Protein AF-A0A8S3JYX9-F1 (afdb_monomer)

Mean predicted aligned error: 6.33 Å

Solvent-accessible surface area (backbone atoms only — not comparable to full-atom values): 6919 Å² total; per-residue (Å²): 135,94,76,88,72,87,79,92,75,60,72,64,57,54,54,56,46,51,51,55,49,45,74,71,59,70,79,77,77,90,70,98,62,87,57,55,66,61,50,39,51,52,48,53,51,50,47,52,51,36,43,75,69,64,74,42,53,73,66,55,42,63,61,29,55,64,55,84,93,63,50,41,64,64,44,78,49,69,46,83,36,89,93,42,86,87,72,35,59,45,82,42,77,43,53,67,46,21,50,58,42,41,46,52,60,53,51,67,75,77,111

Secondary structure (DSSP, 8-state):
--S-------HHHHHHHHHHHHHHH------SS--HHHHHHHHHHHHHHHHHTTSS-HHHHHHH---TTT----EEEEEE-TTSSS--EEEEEE-TT-TTHHHHHHHTTT-

Organism: NCBI:txid392030

Radius of gyration: 18.81 Å; Cα contacts (8 Å, |Δi|>4): 92; chains: 1; bounding box: 42×26×47 Å

Foldseek 3Di:
DPPPDDDDDDVVLVVVVVVVVCVVPVPDDDDPDDCQVVQLVVLLVVLVVCVVVVVDDPVLSVQLRADPVQADAWDWDWDADPPDPDRRTDIDTDCPRHSRPSVVVVVVVVD

Structure (mmCIF, N/CA/C/O backbone):
data_AF-A0A8S3JYX9-F1
#
_entry.id   AF-A0A8S3JYX9-F1
#
loop_
_atom_site.group_PDB
_atom_site.id
_atom_site.type_symbol
_atom_site.label_atom_id
_atom_site.label_alt_id
_atom_site.label_comp_id
_atom_site.label_asym_id
_atom_site.label_entity_id
_atom_site.label_seq_id
_atom_site.pdbx_PDB_ins_code
_atom_site.Cartn_x
_atom_site.Cartn_y
_atom_site.Cartn_z
_atom_site.occupancy
_atom_site.B_iso_or_equiv
_atom_site.auth_seq_id
_atom_site.auth_comp_id
_atom_site.auth_asym_id
_atom_site.auth_atom_id
_atom_site.pdbx_PDB_model_num
ATOM 1 N N . ASP A 1 1 ? 20.901 8.581 -2.894 1.00 44.28 1 ASP A N 1
ATOM 2 C CA . ASP A 1 1 ? 21.792 7.866 -3.824 1.00 44.28 1 ASP A CA 1
ATOM 3 C C . ASP A 1 1 ? 23.202 7.926 -3.244 1.00 44.28 1 ASP A C 1
ATOM 5 O O . ASP A 1 1 ? 23.555 8.962 -2.703 1.00 44.28 1 ASP A O 1
ATOM 9 N N . LYS A 1 2 ? 23.939 6.809 -3.226 1.00 49.66 2 LYS A N 1
ATOM 10 C CA . LYS A 1 2 ? 25.289 6.711 -2.634 1.00 49.66 2 LYS A CA 1
ATOM 11 C C . LYS A 1 2 ? 26.398 6.634 -3.694 1.00 49.66 2 LYS A C 1
ATOM 13 O O . LYS A 1 2 ? 27.556 6.504 -3.325 1.00 49.66 2 LYS A O 1
ATOM 18 N N . SER A 1 3 ? 26.051 6.664 -4.983 1.00 57.84 3 SER A N 1
ATOM 19 C CA . SER A 1 3 ? 27.011 6.441 -6.073 1.00 57.84 3 SER A CA 1
ATOM 20 C C . SER A 1 3 ? 27.426 7.708 -6.822 1.00 57.84 3 SER A C 1
ATOM 22 O O . SER A 1 3 ? 28.462 7.689 -7.473 1.00 57.84 3 SER A O 1
ATOM 24 N N . GLY A 1 4 ? 26.664 8.805 -6.724 1.00 57.28 4 GLY A N 1
ATOM 25 C CA . GLY A 1 4 ? 26.976 10.046 -7.447 1.00 57.28 4 GLY A CA 1
ATOM 26 C C . GLY A 1 4 ? 26.923 9.899 -8.974 1.00 57.28 4 GLY A C 1
ATOM 27 O O . GLY A 1 4 ? 27.457 10.742 -9.686 1.00 57.28 4 GLY A O 1
ATOM 28 N N . ILE A 1 5 ? 26.306 8.827 -9.482 1.00 65.31 5 ILE A N 1
ATOM 29 C CA . ILE A 1 5 ? 26.231 8.522 -10.911 1.00 65.31 5 ILE A CA 1
ATOM 30 C C . ILE A 1 5 ? 24.931 9.103 -11.459 1.00 65.31 5 ILE A C 1
ATOM 32 O O . ILE A 1 5 ? 23.840 8.659 -11.103 1.00 65.31 5 ILE A O 1
ATOM 36 N N . PHE A 1 6 ? 25.050 10.064 -12.369 1.00 65.56 6 PHE A N 1
ATOM 37 C CA . PHE A 1 6 ? 23.926 10.540 -13.164 1.00 65.56 6 PHE A CA 1
ATOM 38 C C . PHE A 1 6 ? 23.661 9.551 -14.305 1.00 65.56 6 PHE A C 1
ATOM 40 O O . PHE A 1 6 ? 24.550 9.258 -15.103 1.00 65.56 6 PHE A O 1
ATOM 47 N N . HIS A 1 7 ? 22.449 8.999 -14.360 1.00 68.25 7 HIS A N 1
ATOM 48 C CA . HIS A 1 7 ? 22.029 8.095 -15.427 1.00 68.25 7 HIS A CA 1
ATOM 49 C C . HIS A 1 7 ? 21.063 8.822 -16.360 1.00 68.25 7 HIS A C 1
ATOM 51 O O . HIS A 1 7 ? 19.987 9.236 -15.934 1.00 68.25 7 HIS A O 1
ATOM 57 N N . ILE A 1 8 ? 21.445 8.934 -17.631 1.00 68.69 8 ILE A N 1
ATOM 58 C CA . ILE A 1 8 ? 20.555 9.340 -18.719 1.00 68.69 8 ILE A CA 1
ATOM 59 C C . ILE A 1 8 ? 20.053 8.046 -19.358 1.00 68.69 8 ILE A C 1
ATOM 61 O O . ILE A 1 8 ? 20.839 7.315 -19.959 1.00 68.69 8 ILE A O 1
ATOM 65 N N . GLY A 1 9 ? 18.773 7.737 -19.163 1.00 70.12 9 GLY A N 1
ATOM 66 C CA . GLY A 1 9 ? 18.108 6.571 -19.746 1.00 70.12 9 GLY A CA 1
ATOM 67 C C . GLY A 1 9 ? 17.011 6.999 -20.714 1.00 70.12 9 GLY A C 1
ATOM 68 O O . GLY A 1 9 ? 16.447 8.085 -20.565 1.00 70.12 9 GLY A O 1
ATOM 69 N N . SER A 1 10 ? 16.707 6.153 -21.698 1.00 78.00 10 SER A N 1
ATOM 70 C CA . SER A 1 10 ? 15.554 6.354 -22.576 1.00 78.00 10 SER A CA 1
ATOM 71 C C . SER A 1 10 ?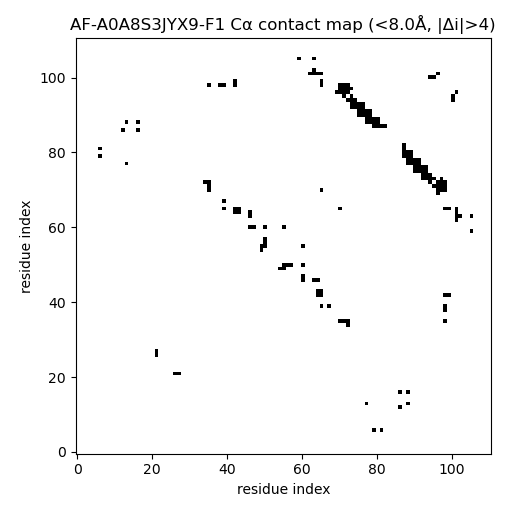 14.283 5.880 -21.876 1.00 78.00 10 SER A C 1
ATOM 73 O O . SER A 1 10 ? 14.307 4.870 -21.175 1.00 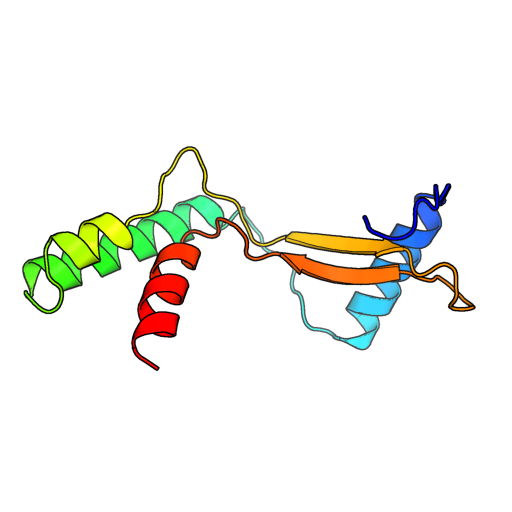78.00 10 SER A O 1
ATOM 75 N N . THR A 1 11 ? 13.149 6.549 -22.092 1.00 80.94 11 THR A N 1
ATOM 76 C CA . THR A 1 11 ? 11.843 6.046 -21.625 1.00 80.94 11 THR A CA 1
ATOM 77 C C . THR A 1 11 ? 11.527 4.670 -22.217 1.00 80.94 11 THR A C 1
ATOM 79 O O . THR A 1 11 ? 10.955 3.829 -21.533 1.00 80.94 11 THR A O 1
ATOM 82 N N . VAL A 1 12 ? 12.020 4.396 -23.430 1.00 83.94 12 VAL A N 1
ATOM 83 C CA . VAL A 1 12 ? 11.880 3.102 -24.115 1.00 83.94 12 VAL A CA 1
ATOM 84 C C . VAL A 1 12 ? 12.478 1.954 -23.294 1.00 83.94 12 VAL A C 1
ATOM 86 O O . VAL A 1 12 ? 11.880 0.886 -23.204 1.00 83.94 12 VAL A O 1
ATOM 89 N N . ASP A 1 13 ? 13.611 2.175 -22.616 1.00 80.94 13 ASP A N 1
ATOM 90 C CA . ASP A 1 13 ? 14.240 1.141 -21.782 1.00 80.94 13 ASP A CA 1
ATOM 91 C C . ASP A 1 13 ? 13.345 0.737 -20.598 1.00 80.94 13 ASP A C 1
ATOM 93 O O . ASP A 1 13 ? 13.385 -0.407 -20.135 1.00 80.94 13 ASP A O 1
ATOM 97 N N . TYR A 1 14 ? 12.548 1.682 -20.086 1.00 83.75 14 TYR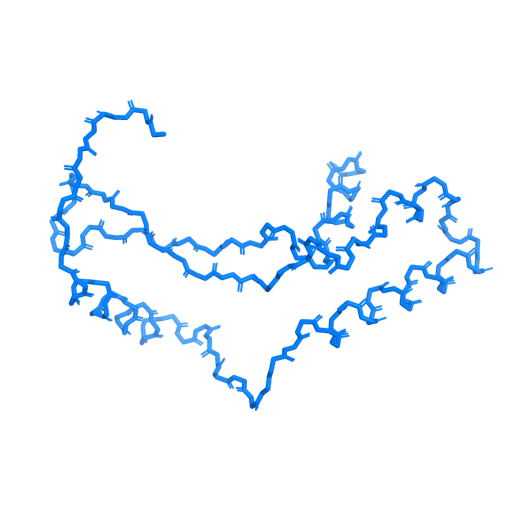 A N 1
ATOM 98 C CA . TYR A 1 14 ? 11.595 1.444 -19.005 1.00 83.75 14 TYR A CA 1
ATOM 99 C C . TYR A 1 14 ? 10.374 0.675 -19.508 1.00 83.75 14 TYR A C 1
ATOM 101 O O . TYR A 1 14 ? 9.977 -0.290 -18.849 1.00 83.75 14 TYR A O 1
ATOM 109 N N . ASP A 1 15 ? 9.845 1.048 -20.675 1.00 86.44 15 ASP A N 1
ATOM 110 C CA . ASP A 1 15 ? 8.701 0.393 -21.321 1.00 86.44 15 ASP A CA 1
ATOM 111 C C . ASP A 1 15 ? 9.022 -1.073 -21.660 1.00 86.44 15 ASP A C 1
ATOM 113 O O . ASP A 1 15 ? 8.335 -2.002 -21.228 1.00 86.44 15 ASP A O 1
ATOM 117 N N . GLU A 1 16 ? 10.170 -1.326 -22.290 1.00 86.94 16 GLU A N 1
ATOM 118 C CA . GLU A 1 16 ? 10.608 -2.697 -22.556 1.00 86.94 16 GLU A CA 1
ATOM 119 C C . GLU A 1 16 ? 10.799 -3.508 -21.269 1.00 86.94 16 GLU A C 1
ATOM 121 O O . GLU A 1 16 ? 10.570 -4.724 -21.228 1.00 86.94 16 GLU A O 1
ATOM 126 N N . LYS A 1 17 ? 11.277 -2.865 -20.196 1.00 86.12 17 LYS A N 1
ATOM 127 C CA . LYS A 1 17 ? 11.499 -3.557 -18.929 1.00 86.12 17 LYS A CA 1
ATOM 128 C C . LYS A 1 17 ? 10.190 -3.930 -18.260 1.00 86.12 17 LYS A C 1
ATOM 130 O O . LYS A 1 17 ? 10.118 -5.033 -17.711 1.00 86.12 17 LYS A O 1
ATOM 135 N N . ILE A 1 18 ? 9.199 -3.038 -18.263 1.00 86.50 18 ILE A N 1
ATOM 136 C CA . ILE A 1 18 ? 7.902 -3.329 -17.658 1.00 86.50 18 ILE A CA 1
ATOM 137 C C . ILE A 1 18 ? 7.215 -4.469 -18.406 1.00 86.50 18 ILE A C 1
ATOM 139 O O . ILE A 1 18 ? 6.773 -5.407 -17.747 1.00 86.50 18 ILE A O 1
ATOM 143 N N . GLU A 1 19 ? 7.247 -4.481 -19.739 1.00 88.38 19 GLU A N 1
ATOM 144 C CA . GLU A 1 19 ? 6.684 -5.569 -20.548 1.00 88.38 19 GLU A CA 1
ATOM 145 C C . GLU A 1 19 ? 7.373 -6.907 -20.257 1.00 88.38 19 GLU A C 1
ATOM 147 O O . GLU A 1 19 ? 6.720 -7.893 -19.907 1.00 88.38 19 GLU A O 1
ATOM 152 N N . LYS A 1 20 ? 8.715 -6.939 -20.291 1.00 88.06 20 LYS A N 1
ATOM 153 C CA . LYS A 1 20 ? 9.499 -8.143 -19.960 1.00 88.06 20 LYS A CA 1
ATOM 154 C C . LYS A 1 20 ? 9.225 -8.622 -18.530 1.00 88.06 20 LYS A C 1
ATOM 156 O O . LYS A 1 20 ? 9.170 -9.825 -18.278 1.00 88.06 20 LYS A O 1
ATOM 161 N N . TYR A 1 21 ? 9.073 -7.704 -17.574 1.00 86.56 21 TYR A N 1
ATOM 162 C CA . TYR A 1 21 ? 8.779 -8.031 -16.178 1.00 86.56 21 TYR A CA 1
ATOM 163 C C . TYR A 1 21 ? 7.356 -8.575 -15.998 1.00 86.56 21 TYR A C 1
ATOM 165 O O . TYR A 1 21 ? 7.178 -9.576 -15.300 1.00 86.56 21 TYR A O 1
ATOM 173 N N . GLN A 1 22 ? 6.362 -7.969 -16.651 1.00 86.94 22 GLN A N 1
ATOM 174 C CA . GLN A 1 22 ? 4.974 -8.432 -16.643 1.00 86.94 22 GLN A CA 1
ATOM 175 C C . GLN A 1 22 ? 4.853 -9.821 -17.277 1.00 86.94 22 GLN A C 1
ATOM 177 O O . GLN A 1 22 ? 4.366 -10.734 -16.616 1.00 86.94 22 GLN A O 1
ATOM 182 N N . ALA A 1 23 ? 5.392 -10.018 -18.486 1.00 88.19 23 ALA A N 1
ATOM 183 C CA . ALA A 1 23 ? 5.366 -11.305 -19.184 1.00 88.19 23 ALA A CA 1
ATOM 184 C C . ALA A 1 23 ? 6.067 -12.420 -18.392 1.00 88.19 23 ALA A C 1
ATOM 186 O O . ALA A 1 23 ? 5.596 -13.554 -18.351 1.00 88.19 23 ALA A O 1
ATOM 187 N N . LYS A 1 24 ? 7.182 -12.101 -17.721 1.00 89.31 24 LYS A N 1
ATOM 188 C CA . LYS A 1 24 ? 7.928 -13.075 -16.915 1.00 89.31 24 LYS A CA 1
ATOM 189 C C . LYS A 1 24 ? 7.208 -13.468 -15.625 1.00 89.31 24 LYS A C 1
ATOM 191 O O . LYS A 1 24 ? 7.331 -14.610 -15.194 1.00 89.31 24 LYS A O 1
ATOM 196 N N . THR A 1 25 ? 6.574 -12.513 -14.946 1.00 87.62 25 THR A N 1
ATOM 197 C CA . THR A 1 25 ? 6.033 -12.742 -13.595 1.00 87.6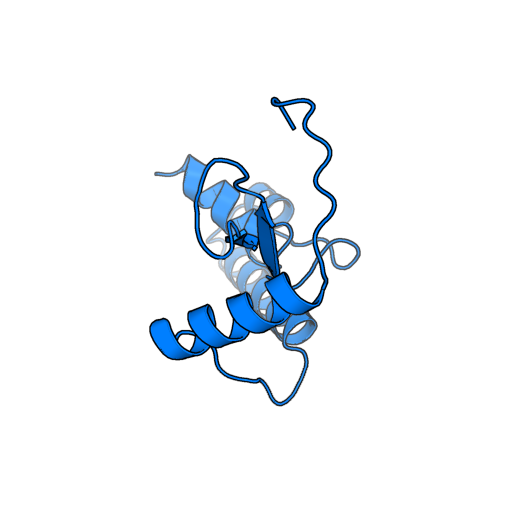2 25 THR A CA 1
ATOM 198 C C . THR A 1 25 ? 4.568 -13.135 -13.594 1.00 87.62 25 THR A C 1
ATOM 200 O O . THR A 1 25 ? 4.147 -13.819 -12.667 1.00 87.62 25 THR A O 1
ATOM 203 N N . ASN A 1 26 ? 3.796 -12.676 -14.585 1.00 86.88 26 ASN A N 1
ATOM 204 C CA . ASN A 1 26 ? 2.337 -12.762 -14.603 1.00 86.88 26 ASN A CA 1
ATOM 205 C C . ASN A 1 26 ? 1.694 -12.346 -13.258 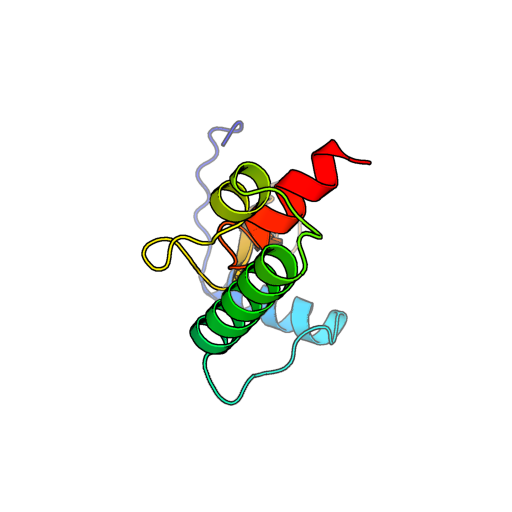1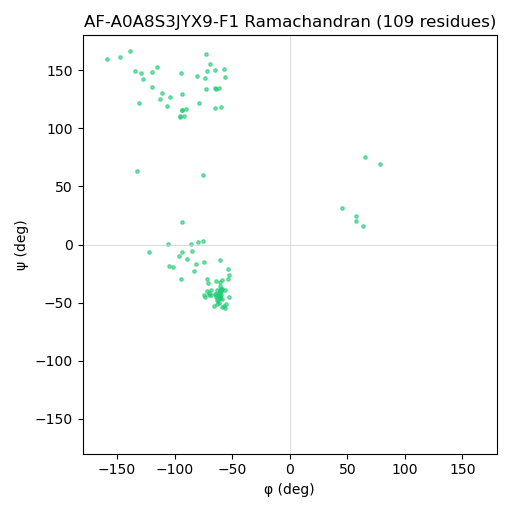.00 86.88 26 ASN A C 1
ATOM 207 O O . ASN A 1 26 ? 0.688 -12.901 -12.826 1.00 86.88 26 ASN A O 1
ATOM 211 N N . ALA A 1 27 ? 2.333 -11.409 -12.547 1.00 85.06 27 ALA A N 1
ATOM 212 C CA . ALA A 1 27 ? 2.018 -11.090 -11.153 1.00 85.06 27 ALA A CA 1
ATOM 213 C C . ALA A 1 27 ? 1.019 -9.933 -10.995 1.00 85.06 27 ALA A C 1
ATOM 215 O O . ALA A 1 27 ? 0.607 -9.627 -9.877 1.00 85.06 27 ALA A O 1
ATOM 216 N N . TYR A 1 28 ? 0.654 -9.269 -12.092 1.00 86.00 28 TYR A N 1
ATOM 217 C CA . TYR A 1 28 ? -0.178 -8.071 -12.080 1.00 86.00 28 TYR A CA 1
ATOM 218 C C . TYR A 1 28 ? -1.362 -8.242 -13.016 1.00 86.00 28 TYR A C 1
ATOM 220 O O . TYR A 1 28 ? -1.227 -8.781 -14.110 1.00 86.00 28 TYR A O 1
ATOM 228 N N . ILE A 1 29 ? -2.505 -7.720 -12.588 1.00 88.31 29 ILE A N 1
ATOM 229 C CA . ILE A 1 29 ? -3.703 -7.586 -13.409 1.00 88.31 29 ILE A CA 1
ATOM 230 C C . ILE A 1 29 ? -4.074 -6.112 -13.495 1.00 88.31 29 ILE A C 1
ATOM 232 O O . ILE A 1 29 ? -3.859 -5.345 -12.551 1.00 88.31 29 ILE A O 1
ATOM 236 N N . GLN A 1 30 ? -4.653 -5.718 -14.622 1.00 89.88 30 GLN A N 1
ATOM 237 C CA . GLN A 1 30 ? -5.255 -4.402 -14.742 1.00 89.88 30 GLN A CA 1
ATOM 238 C C . GLN A 1 30 ? -6.555 -4.362 -13.933 1.00 89.88 30 GLN A C 1
ATOM 240 O O . GLN A 1 30 ? -7.378 -5.274 -14.006 1.00 89.88 30 GLN A O 1
ATOM 245 N N . LEU A 1 31 ? -6.737 -3.295 -13.158 1.00 92.19 31 LEU A N 1
ATOM 246 C CA . LEU A 1 31 ? -7.975 -3.048 -12.426 1.00 92.19 31 LEU A CA 1
ATOM 247 C C . LEU A 1 31 ? -8.894 -2.139 -13.243 1.00 92.19 31 LEU A C 1
ATOM 249 O O . LEU A 1 31 ? -8.430 -1.247 -13.949 1.00 92.19 31 LEU A O 1
ATOM 253 N N . SER A 1 32 ? -10.205 -2.335 -13.099 1.00 95.62 32 SER A N 1
ATOM 254 C CA . SER A 1 32 ? -11.228 -1.518 -13.765 1.00 95.62 32 SER A CA 1
ATOM 255 C C . SER A 1 32 ? -11.396 -0.122 -13.154 1.00 95.62 32 SER A C 1
ATOM 257 O O . SER A 1 32 ? -12.042 0.734 -13.748 1.00 95.62 32 SER A O 1
ATOM 259 N N . SER A 1 33 ? -10.866 0.108 -11.950 1.00 95.75 33 SER A N 1
ATOM 260 C CA . SER A 1 33 ? -10.999 1.365 -11.208 1.00 95.75 33 SER A CA 1
ATOM 261 C C . SER A 1 33 ? -9.901 1.515 -10.157 1.00 95.75 33 SER A C 1
ATOM 263 O O . SER A 1 33 ? -9.357 0.514 -9.687 1.00 95.75 33 SER A O 1
ATOM 265 N N . ASP A 1 34 ? -9.645 2.748 -9.719 1.00 95.00 34 ASP A N 1
ATOM 266 C CA . ASP A 1 34 ? -8.712 3.058 -8.631 1.00 95.00 34 ASP A CA 1
ATOM 267 C C . ASP A 1 34 ? -9.198 2.472 -7.279 1.00 95.00 34 ASP A C 1
ATOM 269 O O . ASP A 1 34 ? -10.266 2.853 -6.781 1.00 95.00 34 ASP A O 1
ATOM 273 N N . PRO A 1 35 ? -8.442 1.549 -6.646 1.00 95.56 35 PRO A N 1
ATOM 274 C CA . PRO A 1 35 ? -8.844 0.919 -5.391 1.00 95.56 35 PRO A CA 1
ATOM 275 C C . PRO A 1 35 ? -8.468 1.714 -4.125 1.00 95.56 35 PRO A C 1
ATOM 277 O O . PRO A 1 35 ? -8.738 1.229 -3.020 1.00 95.56 35 PRO A O 1
ATOM 280 N N . LEU A 1 36 ? -7.834 2.889 -4.222 1.00 96.12 36 LEU A N 1
ATOM 281 C CA . LEU A 1 36 ? -7.217 3.599 -3.093 1.00 96.12 36 LEU A CA 1
ATOM 282 C C . LEU A 1 36 ? -8.221 3.927 -1.995 1.00 96.12 36 LEU A C 1
ATOM 284 O O . LEU A 1 36 ? -8.036 3.549 -0.836 1.00 96.12 36 LEU A O 1
ATOM 288 N N . MET A 1 37 ? -9.311 4.595 -2.369 1.00 97.12 37 MET A N 1
ATOM 289 C CA . MET A 1 37 ? -10.329 5.035 -1.416 1.00 97.12 37 MET A CA 1
ATOM 290 C C . MET A 1 37 ? -11.095 3.854 -0.824 1.00 97.12 37 MET A C 1
ATOM 292 O O . MET A 1 37 ? -11.327 3.818 0.382 1.00 97.12 37 MET A O 1
ATOM 296 N N . ASN A 1 38 ? -11.405 2.840 -1.635 1.00 96.56 38 ASN A N 1
ATOM 297 C CA . ASN A 1 38 ? -12.019 1.606 -1.145 1.00 96.56 38 ASN A CA 1
ATOM 298 C C . ASN A 1 38 ? -11.124 0.911 -0.10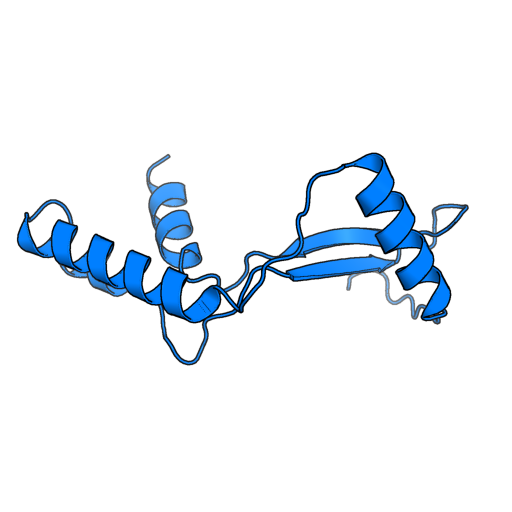3 1.00 96.56 38 ASN A C 1
ATOM 300 O O . ASN A 1 38 ? -11.587 0.492 0.958 1.00 96.56 38 ASN A O 1
ATOM 304 N N . THR A 1 39 ? -9.819 0.840 -0.370 1.00 96.50 39 THR A N 1
ATOM 305 C CA . THR A 1 39 ? -8.839 0.257 0.555 1.00 96.50 39 THR A CA 1
ATOM 306 C C . THR A 1 39 ? -8.733 1.076 1.841 1.00 96.50 39 THR A C 1
ATOM 308 O O . THR A 1 39 ? -8.743 0.500 2.930 1.00 96.50 39 THR A O 1
ATOM 311 N N . LEU A 1 40 ? -8.707 2.410 1.744 1.00 97.88 40 LEU A N 1
ATOM 312 C CA . LEU A 1 40 ? -8.754 3.299 2.906 1.00 97.88 40 LEU A CA 1
ATOM 313 C C . LEU A 1 40 ? -9.983 3.012 3.776 1.00 97.88 40 LEU A C 1
ATOM 315 O O . LEU A 1 40 ? -9.839 2.809 4.980 1.00 97.88 40 LEU A O 1
ATOM 319 N N . TYR A 1 41 ? -11.179 2.973 3.186 1.00 98.25 41 TYR A N 1
ATOM 320 C CA . TYR A 1 41 ? -12.413 2.765 3.942 1.00 98.25 41 TYR A CA 1
ATOM 321 C C . TYR A 1 41 ? -12.453 1.406 4.638 1.00 98.25 41 TYR A C 1
ATOM 323 O O . TYR A 1 41 ? -12.856 1.332 5.800 1.00 98.25 41 TYR A O 1
ATOM 331 N N . LYS A 1 42 ? -11.963 0.348 3.983 1.00 98.25 42 LYS A N 1
ATOM 332 C CA . LYS A 1 42 ? -11.823 -0.977 4.603 1.00 98.25 42 LYS A CA 1
ATOM 333 C C . LYS A 1 42 ? -10.892 -0.945 5.815 1.00 98.25 42 LYS A C 1
ATOM 335 O O . LYS A 1 42 ? -11.242 -1.489 6.859 1.00 98.25 42 LYS A O 1
ATOM 340 N N . VAL A 1 43 ? -9.745 -0.270 5.708 1.00 98.06 43 VAL A N 1
ATOM 341 C CA . VAL A 1 43 ? -8.805 -0.112 6.829 1.00 98.06 43 VAL A CA 1
ATOM 342 C C . VAL A 1 43 ? -9.440 0.666 7.983 1.00 98.06 43 VAL A C 1
ATOM 344 O O . VAL A 1 43 ? -9.381 0.217 9.125 1.00 98.06 43 VAL A O 1
ATOM 347 N N . VAL A 1 44 ? -10.082 1.802 7.702 1.00 98.50 44 VAL A N 1
ATOM 348 C CA . VAL A 1 44 ? -10.747 2.622 8.730 1.00 98.50 44 VAL A CA 1
ATOM 349 C C . VAL A 1 44 ? -11.845 1.822 9.434 1.00 98.50 44 VAL A C 1
ATOM 351 O O . VAL A 1 44 ? -11.902 1.804 10.663 1.00 98.50 44 VAL A O 1
ATOM 354 N N . SER A 1 45 ? -12.681 1.116 8.667 1.00 98.69 45 SER A N 1
ATOM 355 C CA . SER A 1 45 ? -13.741 0.255 9.199 1.00 98.69 45 SER A CA 1
ATOM 356 C C . SER A 1 45 ? -13.176 -0.841 10.104 1.00 98.69 45 SER A C 1
ATOM 358 O O . SER A 1 45 ? -13.642 -1.007 11.231 1.00 98.69 45 SER A O 1
ATOM 360 N N . LEU A 1 46 ? -12.122 -1.535 9.662 1.00 98.50 46 LEU A N 1
ATOM 361 C CA . LEU A 1 46 ? -11.442 -2.556 10.456 1.00 98.50 46 LEU A CA 1
ATOM 362 C C . LEU A 1 46 ? -10.945 -1.992 11.793 1.00 98.50 46 LEU A C 1
ATOM 364 O O . LEU A 1 46 ? -11.272 -2.535 12.844 1.00 98.50 46 LEU A O 1
ATOM 368 N N . LEU A 1 47 ? -10.192 -0.889 11.769 1.00 98.44 47 LEU A N 1
ATOM 369 C CA . LEU A 1 47 ? -9.624 -0.293 12.981 1.00 98.44 47 LEU A CA 1
ATOM 370 C C . LEU A 1 47 ? -10.710 0.162 13.961 1.00 98.44 47 LEU A C 1
ATOM 372 O O . LEU A 1 47 ? -10.594 -0.077 15.163 1.00 98.44 47 LEU A O 1
ATOM 376 N N . ASN A 1 48 ? -11.782 0.776 13.458 1.00 98.56 48 ASN A N 1
ATOM 377 C CA . ASN A 1 48 ? -12.911 1.188 14.288 1.00 98.56 48 ASN A CA 1
ATOM 378 C C . ASN A 1 48 ? -13.602 -0.020 14.931 1.00 98.56 48 ASN A C 1
ATOM 380 O O . ASN A 1 48 ? -13.856 -0.003 16.134 1.00 98.56 48 ASN A O 1
ATOM 384 N N . ASN A 1 49 ? -13.830 -1.093 14.170 1.00 98.69 49 ASN A N 1
ATOM 385 C CA . ASN A 1 49 ? -14.417 -2.327 14.691 1.00 98.69 49 ASN A CA 1
ATOM 386 C C . ASN A 1 49 ? -13.553 -2.956 15.792 1.00 98.69 49 ASN A C 1
ATOM 388 O O . ASN A 1 49 ? -14.077 -3.321 16.844 1.00 98.69 49 ASN A O 1
ATOM 392 N N . LEU A 1 50 ? -12.233 -3.036 15.592 1.00 98.25 50 LEU A N 1
ATOM 393 C CA . LEU A 1 50 ? -11.302 -3.537 16.609 1.00 98.25 50 LEU A CA 1
ATOM 394 C C . LEU A 1 50 ? -11.334 -2.675 17.880 1.00 98.25 50 LEU A C 1
ATOM 396 O O . LEU A 1 50 ? -11.300 -3.202 18.992 1.00 98.25 50 LEU A O 1
ATOM 400 N N . ARG A 1 51 ? -11.431 -1.347 17.732 1.00 98.19 51 ARG A N 1
ATOM 401 C CA . ARG A 1 51 ? -11.495 -0.416 18.865 1.00 98.19 51 ARG A CA 1
ATOM 402 C C . ARG A 1 51 ? -12.797 -0.550 19.654 1.00 98.19 51 ARG A C 1
ATOM 404 O O . ARG A 1 51 ? -12.734 -0.560 20.884 1.00 98.19 51 ARG A O 1
ATOM 411 N N . ILE A 1 52 ? -13.938 -0.664 18.966 1.00 98.50 52 ILE A N 1
ATOM 412 C CA . ILE A 1 52 ? -15.269 -0.866 19.569 1.00 98.50 52 ILE A CA 1
ATOM 413 C C . ILE A 1 52 ? -15.302 -2.178 20.356 1.00 98.50 52 ILE A C 1
ATOM 415 O O . ILE A 1 52 ? -15.766 -2.205 21.491 1.00 98.50 52 ILE A O 1
ATOM 419 N N . LYS A 1 53 ? -14.730 -3.246 19.790 1.00 98.44 53 LYS A N 1
ATOM 420 C CA . LYS A 1 53 ? -14.600 -4.556 20.444 1.00 98.44 53 LYS A CA 1
ATOM 421 C C . LYS A 1 53 ? -13.512 -4.611 21.523 1.00 98.44 53 LYS A C 1
ATOM 423 O O . LYS A 1 53 ? -13.265 -5.679 22.068 1.00 98.44 53 LYS A O 1
ATOM 428 N N . GLN A 1 54 ? -12.845 -3.490 21.809 1.00 97.88 54 GLN A N 1
ATOM 429 C CA . GLN A 1 54 ? -11.759 -3.383 22.792 1.00 97.88 54 GLN A CA 1
ATOM 430 C C . GLN A 1 54 ? -10.578 -4.337 22.525 1.00 97.88 54 GLN A C 1
ATOM 432 O O . GLN A 1 54 ? -9.818 -4.664 23.428 1.00 97.88 54 GLN A O 1
ATO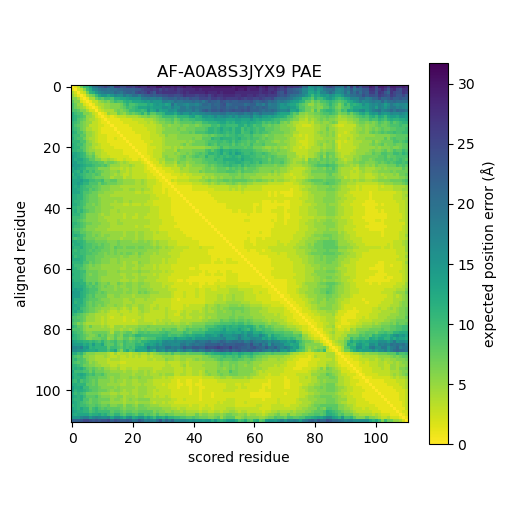M 437 N N . GLN A 1 55 ? -10.389 -4.749 21.268 1.00 97.75 55 GLN A N 1
ATOM 438 C CA . GLN A 1 55 ? -9.292 -5.628 20.846 1.00 97.75 55 GLN A CA 1
ATOM 439 C C . GLN A 1 55 ? -7.982 -4.859 20.627 1.00 97.75 55 GLN A C 1
ATOM 441 O O . GLN A 1 55 ? -6.913 -5.459 20.571 1.00 97.75 55 GLN A O 1
ATOM 446 N N . ILE A 1 56 ? -8.066 -3.532 20.497 1.00 97.19 56 ILE A N 1
ATOM 447 C CA . ILE A 1 56 ? -6.920 -2.623 20.442 1.00 97.19 56 ILE A CA 1
ATOM 448 C C . ILE A 1 56 ? -7.150 -1.418 21.352 1.00 97.19 56 ILE A C 1
ATOM 450 O O . ILE A 1 56 ? -8.279 -0.950 21.535 1.00 97.19 56 ILE A O 1
ATOM 454 N N . THR A 1 57 ? -6.061 -0.876 21.889 1.00 97.12 57 THR A N 1
ATOM 455 C CA . THR A 1 57 ? -6.083 0.345 22.700 1.00 97.12 57 THR A CA 1
ATOM 456 C C . THR A 1 57 ? -6.327 1.584 21.836 1.00 97.12 57 THR A C 1
ATOM 458 O O . THR A 1 57 ? -6.132 1.576 20.617 1.00 97.12 57 THR A O 1
ATOM 461 N N . GLN A 1 58 ? -6.699 2.702 22.470 1.00 97.69 58 GLN A N 1
ATOM 462 C CA . GLN A 1 58 ? -6.833 3.980 21.763 1.00 97.69 58 GLN A CA 1
ATOM 463 C C . GLN A 1 58 ? -5.516 4.415 21.106 1.00 97.69 58 GLN A C 1
ATOM 465 O O . GLN A 1 58 ? -5.517 4.929 19.991 1.00 97.69 58 GLN A O 1
ATOM 470 N N . TRP A 1 59 ? -4.385 4.180 21.773 1.00 96.31 59 TRP A N 1
ATOM 471 C CA . TRP A 1 59 ? -3.073 4.509 21.224 1.00 96.31 59 TRP A CA 1
ATOM 472 C C . TRP A 1 59 ? -2.760 3.684 19.968 1.00 96.31 59 TRP A C 1
ATOM 474 O O . TRP A 1 59 ? -2.335 4.253 18.962 1.00 96.31 59 TRP A O 1
ATOM 484 N N . GLN A 1 60 ? -3.025 2.372 19.995 1.00 96.50 60 GLN A N 1
ATOM 485 C CA . GLN A 1 60 ? -2.853 1.487 18.837 1.00 96.50 60 GLN A CA 1
ATOM 486 C C . GLN A 1 60 ? -3.736 1.936 17.666 1.00 96.50 60 GLN A C 1
ATOM 488 O O . GLN A 1 60 ? -3.247 2.068 16.544 1.00 96.50 60 GLN A O 1
ATOM 493 N N . HIS A 1 61 ? -5.009 2.243 17.934 1.00 97.88 61 HIS A N 1
ATOM 494 C CA . HIS A 1 61 ? -5.949 2.768 16.939 1.00 97.88 61 HIS A CA 1
ATOM 495 C C . HIS A 1 61 ? -5.429 4.053 16.282 1.00 97.88 61 HIS A C 1
ATOM 497 O O . HIS A 1 61 ? -5.244 4.082 15.064 1.00 97.88 61 HIS A O 1
ATOM 503 N N . THR A 1 62 ? -5.085 5.074 17.074 1.00 97.12 62 THR A N 1
ATOM 504 C CA . THR A 1 62 ? -4.570 6.354 16.561 1.00 97.12 62 THR A CA 1
ATOM 505 C C . THR A 1 62 ? -3.272 6.174 15.770 1.00 97.12 62 THR A C 1
ATOM 507 O O . THR A 1 62 ? -3.071 6.821 14.741 1.00 97.12 62 THR A O 1
ATOM 510 N N . LYS A 1 63 ? -2.370 5.291 16.219 1.00 96.44 63 LYS A N 1
ATOM 511 C CA . LYS A 1 63 ? -1.101 5.034 15.526 1.00 96.44 63 LYS A CA 1
ATOM 512 C C . LYS A 1 63 ? -1.276 4.278 14.212 1.00 96.44 63 LYS A C 1
ATOM 514 O O . LYS A 1 63 ? -0.505 4.545 13.291 1.00 96.44 63 LYS A O 1
ATOM 519 N N . MET A 1 64 ? -2.260 3.385 14.105 1.00 97.06 64 MET A N 1
ATOM 520 C CA . MET A 1 64 ? -2.553 2.651 12.868 1.00 97.06 64 MET A CA 1
ATOM 521 C C . MET A 1 64 ? -3.415 3.437 11.883 1.00 97.06 64 MET A C 1
ATOM 523 O O . MET A 1 64 ? -3.357 3.153 10.689 1.00 97.06 64 MET A O 1
ATOM 527 N N . MET A 1 65 ? -4.181 4.429 12.347 1.00 97.81 65 MET A N 1
ATOM 528 C CA . MET A 1 65 ? -5.110 5.176 11.502 1.00 97.81 65 MET A CA 1
ATOM 529 C C . MET A 1 65 ? -4.382 5.873 10.333 1.00 97.81 65 MET A C 1
ATOM 531 O O . MET A 1 65 ? -3.498 6.712 10.571 1.00 97.81 65 MET A O 1
ATOM 535 N N . PRO A 1 66 ? -4.695 5.549 9.065 1.00 96.81 66 PRO A N 1
ATOM 536 C CA . PRO A 1 66 ? -4.107 6.222 7.909 1.00 96.81 66 PRO A CA 1
ATOM 537 C C . PRO A 1 66 ? -4.512 7.702 7.843 1.00 96.81 66 PRO A C 1
ATOM 539 O O . PRO A 1 66 ? -5.583 8.096 8.290 1.00 96.81 66 PR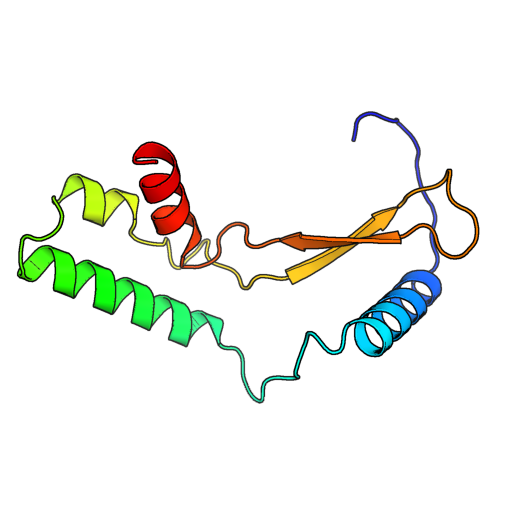O A O 1
ATOM 542 N N . ASP A 1 67 ? -3.631 8.529 7.280 1.00 95.31 67 ASP A N 1
ATOM 543 C CA . ASP A 1 67 ? -3.909 9.945 7.016 1.00 95.31 67 ASP A CA 1
ATOM 544 C C . ASP A 1 67 ? -4.388 10.076 5.568 1.00 95.31 67 ASP A C 1
ATOM 546 O O . ASP A 1 67 ? -3.598 9.871 4.646 1.00 95.31 67 ASP A O 1
ATOM 550 N N . LYS A 1 68 ? -5.674 10.397 5.370 1.00 95.00 68 LYS A N 1
ATOM 551 C CA . LYS A 1 68 ? -6.316 10.488 4.047 1.00 95.00 68 LYS A CA 1
ATOM 552 C C . LYS A 1 68 ? -5.564 11.410 3.080 1.00 95.00 68 LYS A C 1
ATOM 554 O O . LYS A 1 68 ? -5.584 11.154 1.884 1.00 95.00 68 LYS A O 1
ATOM 559 N N . ASN A 1 69 ? -4.880 12.438 3.580 1.00 96.00 69 ASN A N 1
ATOM 560 C CA . ASN A 1 69 ? -4.167 13.402 2.739 1.00 96.00 69 ASN A CA 1
ATOM 561 C C . ASN A 1 69 ? -2.757 12.933 2.349 1.00 96.00 69 ASN A C 1
ATOM 563 O O . ASN A 1 69 ? -2.069 13.615 1.597 1.00 96.00 69 ASN A O 1
ATOM 567 N N . LYS A 1 70 ? -2.300 11.797 2.888 1.00 95.25 70 LYS A N 1
ATOM 568 C CA . LYS A 1 70 ? -0.949 11.260 2.665 1.00 95.25 70 LYS A CA 1
ATOM 569 C C . LYS A 1 70 ? -0.942 9.853 2.084 1.00 95.25 70 LYS A C 1
ATOM 571 O O . LYS A 1 70 ? 0.139 9.338 1.812 1.00 95.25 70 LYS A O 1
ATOM 576 N N . ILE A 1 71 ? -2.101 9.205 1.955 1.00 95.81 71 ILE A N 1
ATOM 577 C CA . ILE A 1 71 ? -2.164 7.850 1.409 1.00 95.81 71 ILE A CA 1
ATOM 578 C C . ILE A 1 71 ? -1.901 7.835 -0.096 1.00 95.81 71 ILE A C 1
ATOM 580 O O . ILE A 1 71 ? -2.264 8.763 -0.811 1.00 95.81 71 ILE A O 1
ATOM 584 N N . GLN A 1 72 ? -1.330 6.736 -0.574 1.00 95.56 72 GLN A N 1
ATOM 585 C CA . GLN A 1 72 ? -1.165 6.460 -1.999 1.00 95.56 72 GLN A CA 1
ATOM 586 C C . GLN A 1 72 ? -1.258 4.958 -2.261 1.00 95.56 72 GLN A C 1
ATOM 588 O O . GLN A 1 72 ? -1.101 4.146 -1.346 1.00 95.56 72 GLN A O 1
ATOM 593 N N . LEU A 1 73 ? -1.517 4.578 -3.510 1.00 93.19 73 LEU A N 1
ATOM 594 C CA . LEU A 1 73 ? -1.415 3.181 -3.912 1.00 93.19 73 LEU A CA 1
ATOM 595 C C . LEU A 1 73 ? 0.036 2.728 -3.921 1.00 93.19 73 LEU A C 1
ATOM 597 O O . LEU A 1 73 ? 0.956 3.524 -4.112 1.00 93.19 73 LEU A O 1
ATOM 601 N N . ALA A 1 74 ? 0.220 1.420 -3.757 1.00 90.06 74 ALA A N 1
ATOM 602 C CA . ALA A 1 74 ? 1.504 0.836 -4.072 1.00 90.06 74 ALA A CA 1
ATOM 603 C C . ALA A 1 74 ? 1.804 1.054 -5.560 1.00 90.06 74 ALA A C 1
ATOM 605 O O . ALA A 1 74 ? 0.933 0.847 -6.405 1.00 90.06 74 ALA A O 1
ATOM 606 N N . TYR A 1 75 ? 3.028 1.464 -5.868 1.00 89.25 75 TYR A N 1
ATOM 607 C CA . TYR A 1 75 ? 3.454 1.724 -7.237 1.00 89.25 75 TYR A CA 1
ATOM 608 C C . TYR A 1 75 ? 4.755 0.995 -7.547 1.00 89.25 75 TYR A C 1
ATOM 610 O O . TYR A 1 75 ? 5.613 0.792 -6.683 1.00 89.25 75 TYR A O 1
ATOM 618 N N . LEU A 1 76 ? 4.883 0.593 -8.806 1.00 88.81 76 LEU A N 1
ATOM 619 C CA . LEU A 1 76 ? 6.088 -0.005 -9.354 1.00 88.81 76 LEU A CA 1
ATOM 620 C C . LEU A 1 76 ? 6.935 1.096 -9.987 1.00 88.81 76 LEU A C 1
ATOM 622 O O . LEU A 1 76 ? 6.446 1.879 -10.795 1.00 88.81 76 LEU A O 1
ATOM 626 N N . TYR A 1 77 ? 8.209 1.143 -9.628 1.00 89.38 77 TYR A N 1
ATOM 627 C CA . TYR A 1 77 ? 9.195 2.004 -10.268 1.00 89.38 77 TYR A CA 1
ATOM 628 C C . TYR A 1 77 ? 10.503 1.242 -10.457 1.00 89.38 77 TYR A C 1
ATOM 630 O O . TYR A 1 77 ? 10.709 0.170 -9.883 1.00 89.38 77 TYR A O 1
ATOM 638 N N . PHE A 1 78 ? 11.402 1.790 -11.268 1.00 87.44 78 PHE A N 1
ATOM 639 C CA . PHE A 1 78 ? 12.655 1.132 -11.604 1.00 87.44 78 PHE A CA 1
ATOM 640 C C . PHE A 1 78 ? 13.859 1.965 -11.183 1.00 87.44 78 PHE A C 1
ATOM 642 O O . PHE A 1 78 ? 13.918 3.169 -11.419 1.00 87.44 78 PHE A O 1
ATOM 649 N N . ILE A 1 79 ? 14.840 1.298 -10.574 1.00 87.44 79 ILE A N 1
ATOM 650 C CA . ILE A 1 79 ? 16.119 1.907 -10.198 1.00 87.44 79 ILE A CA 1
ATOM 651 C C . ILE A 1 79 ? 17.200 1.464 -11.193 1.00 87.44 79 ILE A C 1
ATOM 653 O O . ILE A 1 79 ? 17.406 0.249 -11.325 1.00 87.44 79 ILE A O 1
ATOM 657 N N . PRO A 1 80 ? 17.943 2.402 -11.813 1.00 85.06 80 PRO A N 1
ATOM 658 C CA . PRO A 1 80 ? 19.088 2.086 -12.659 1.00 85.06 80 PRO A CA 1
ATOM 659 C C . PRO A 1 80 ? 20.171 1.249 -11.957 1.00 85.06 80 PRO A C 1
ATOM 661 O O . PRO A 1 80 ? 20.456 1.386 -10.762 1.00 85.06 80 PRO A O 1
ATOM 664 N N . LYS A 1 81 ? 20.790 0.345 -12.715 1.00 81.88 81 LYS A N 1
ATOM 665 C CA . LYS A 1 81 ? 21.850 -0.586 -12.303 1.00 81.88 81 LYS A CA 1
ATOM 666 C C . LYS A 1 81 ? 22.994 -0.571 -13.318 1.00 81.88 81 LYS A C 1
ATOM 668 O O . LYS A 1 81 ? 23.250 -1.607 -13.919 1.00 81.88 81 LYS A O 1
ATOM 673 N N . PRO A 1 82 ? 23.689 0.564 -13.502 1.00 73.88 82 PRO A N 1
ATOM 674 C CA . PRO A 1 82 ? 24.595 0.805 -14.634 1.00 73.88 82 PRO A CA 1
ATOM 675 C C . PRO A 1 82 ? 25.687 -0.262 -14.837 1.00 73.88 82 PRO A C 1
ATOM 677 O O . PRO A 1 82 ? 26.195 -0.418 -15.935 1.00 73.88 82 PRO A O 1
ATOM 680 N N . HIS A 1 83 ? 26.007 -1.043 -13.803 1.00 75.12 83 HIS A N 1
ATOM 681 C CA . HIS A 1 83 ? 26.938 -2.172 -13.854 1.00 75.12 83 HIS A CA 1
ATOM 682 C C . HIS A 1 83 ? 26.356 -3.479 -14.445 1.00 75.12 83 HIS A C 1
ATOM 684 O O . HIS A 1 83 ? 27.039 -4.498 -14.420 1.00 75.12 83 HIS A O 1
ATOM 690 N N . LYS A 1 84 ? 25.096 -3.515 -14.905 1.00 74.56 84 LYS A N 1
ATOM 691 C CA . LYS A 1 84 ? 24.467 -4.703 -15.512 1.00 74.56 84 LYS A CA 1
ATOM 692 C C . LYS A 1 84 ? 24.226 -4.503 -17.010 1.00 74.56 84 LYS A C 1
ATOM 694 O O . LYS A 1 84 ? 23.606 -3.527 -17.413 1.00 74.56 84 LYS A O 1
ATOM 699 N N . THR A 1 85 ? 24.647 -5.459 -17.828 1.00 72.12 85 THR A N 1
ATOM 700 C CA . THR A 1 85 ? 24.401 -5.467 -19.279 1.00 72.12 85 THR A CA 1
ATOM 701 C C . THR A 1 85 ? 22.934 -5.816 -19.592 1.00 72.12 85 THR A C 1
ATOM 703 O O . THR A 1 85 ? 22.348 -6.653 -18.906 1.00 72.12 85 THR A O 1
ATOM 706 N N . GLY A 1 86 ? 22.333 -5.199 -20.620 1.00 63.81 86 GLY A N 1
ATOM 707 C CA . GLY A 1 86 ? 21.005 -5.571 -21.152 1.00 63.81 86 GLY A CA 1
ATOM 708 C C . GLY A 1 86 ? 19.793 -5.076 -20.341 1.00 63.81 86 GLY A C 1
ATOM 709 O O . GLY A 1 86 ? 19.072 -5.875 -19.745 1.00 63.81 86 GLY A O 1
ATOM 710 N N . ALA A 1 87 ? 19.539 -3.762 -20.346 1.00 62.91 87 ALA A N 1
ATOM 711 C CA . ALA A 1 87 ? 18.456 -3.079 -19.614 1.00 62.91 87 ALA A CA 1
ATOM 712 C C . ALA A 1 87 ? 18.600 -3.144 -18.072 1.00 62.91 87 ALA A C 1
ATOM 714 O O . ALA A 1 87 ? 17.885 -3.900 -17.386 1.00 62.91 87 ALA A O 1
ATOM 715 N N . PRO A 1 88 ? 19.525 -2.348 -17.499 1.00 73.31 88 PRO A N 1
ATOM 716 C CA . PRO A 1 88 ? 19.871 -2.347 -16.081 1.00 73.31 88 PRO A CA 1
ATOM 717 C C . PRO A 1 88 ? 18.819 -1.669 -15.196 1.00 73.31 88 PRO A C 1
ATOM 719 O O . PRO A 1 88 ? 19.097 -0.715 -14.483 1.00 73.31 88 PRO A O 1
ATOM 722 N N . LEU A 1 89 ? 17.595 -2.165 -15.188 1.00 85.19 89 LEU A N 1
ATOM 723 C CA . LEU A 1 89 ? 16.537 -1.634 -14.340 1.00 85.19 89 LEU A CA 1
ATOM 724 C C . LEU A 1 89 ? 16.160 -2.671 -13.283 1.00 85.19 89 LEU A C 1
ATOM 726 O O . LEU A 1 89 ? 15.871 -3.829 -13.593 1.00 85.19 89 LEU A O 1
ATOM 730 N N . ARG A 1 90 ? 16.205 -2.278 -12.006 1.00 85.81 90 ARG A N 1
ATOM 731 C CA . ARG A 1 90 ? 15.691 -3.092 -10.899 1.00 85.81 90 ARG A CA 1
ATOM 732 C C . ARG A 1 90 ? 14.247 -2.670 -10.615 1.00 85.81 90 ARG A C 1
ATOM 734 O O . ARG A 1 90 ? 14.083 -1.529 -10.185 1.00 85.81 90 ARG A O 1
ATOM 741 N N . PRO A 1 91 ? 13.244 -3.548 -10.801 1.00 88.38 91 PRO A N 1
ATOM 742 C CA . PRO A 1 91 ? 11.876 -3.258 -10.385 1.00 88.38 91 PRO A CA 1
ATOM 743 C C . PRO A 1 91 ? 11.813 -3.141 -8.861 1.00 88.38 91 PRO A C 1
ATOM 745 O O . PRO A 1 91 ? 12.388 -3.969 -8.151 1.00 88.38 91 PRO A O 1
ATOM 748 N N . ILE A 1 92 ? 11.121 -2.121 -8.367 1.00 90.50 92 ILE A N 1
ATOM 749 C CA . ILE A 1 92 ? 10.813 -1.907 -6.956 1.00 90.50 92 ILE A CA 1
ATOM 750 C C . ILE A 1 92 ? 9.321 -1.619 -6.834 1.00 90.50 92 ILE A C 1
ATOM 752 O O . ILE A 1 92 ? 8.821 -0.652 -7.403 1.00 90.50 92 ILE A O 1
ATOM 756 N N . VAL A 1 93 ? 8.621 -2.433 -6.048 1.00 90.12 93 VAL A N 1
ATOM 757 C CA . VAL A 1 93 ? 7.245 -2.147 -5.638 1.00 90.12 93 VAL A CA 1
ATOM 758 C C . VAL A 1 93 ? 7.307 -1.383 -4.318 1.00 90.12 93 VAL A C 1
ATOM 760 O O . VAL A 1 93 ? 7.696 -1.937 -3.291 1.00 90.12 93 VAL A O 1
ATOM 763 N N . SER A 1 94 ? 6.955 -0.100 -4.340 1.00 91.19 94 SER A N 1
ATOM 764 C CA . SER A 1 94 ? 6.835 0.710 -3.129 1.00 91.19 94 SER A CA 1
ATOM 765 C C . SER A 1 94 ? 5.418 0.619 -2.595 1.00 91.19 94 SER A C 1
ATOM 767 O O . SER A 1 94 ? 4.487 1.089 -3.237 1.00 91.19 94 SER A O 1
ATOM 769 N N . GLY A 1 95 ? 5.262 0.066 -1.393 1.00 89.94 95 GLY A N 1
ATOM 770 C CA . GLY A 1 95 ? 4.038 0.177 -0.592 1.00 89.94 95 GLY A CA 1
ATOM 771 C C . GLY A 1 95 ? 4.075 1.346 0.395 1.00 89.94 95 GLY A C 1
ATOM 772 O O . GLY A 1 95 ? 3.371 1.318 1.405 1.00 89.94 95 GLY A O 1
ATOM 773 N N . MET A 1 96 ? 4.953 2.335 0.184 1.00 89.38 96 MET A N 1
ATOM 774 C CA . MET A 1 96 ? 5.099 3.458 1.108 1.00 89.38 96 MET A CA 1
ATOM 775 C C . MET A 1 96 ? 3.805 4.268 1.154 1.00 89.38 96 MET A C 1
ATOM 777 O O . MET A 1 96 ? 3.251 4.603 0.115 1.00 89.38 96 MET A O 1
ATOM 781 N N . ASN A 1 97 ? 3.345 4.609 2.357 1.00 93.44 97 ASN A N 1
ATOM 782 C CA . ASN A 1 97 ? 2.092 5.336 2.589 1.00 93.44 97 ASN A CA 1
ATOM 783 C C . ASN A 1 97 ? 0.833 4.650 2.024 1.00 93.44 97 ASN A C 1
ATOM 785 O O . ASN A 1 97 ? -0.203 5.297 1.884 1.00 93.44 97 ASN A O 1
ATOM 789 N N . ALA A 1 98 ? 0.877 3.344 1.758 1.00 95.44 98 ALA A N 1
ATOM 790 C CA . ALA A 1 98 ? -0.341 2.577 1.550 1.00 95.44 98 ALA A CA 1
ATOM 791 C C . ALA A 1 98 ? -1.255 2.697 2.785 1.00 95.44 98 ALA A C 1
ATOM 793 O O . ALA A 1 98 ? -0.758 2.831 3.913 1.00 95.44 98 ALA A O 1
ATOM 794 N N . PRO A 1 99 ? -2.589 2.592 2.631 1.00 96.88 99 PRO A N 1
ATOM 795 C CA . PRO A 1 99 ? -3.507 2.631 3.770 1.00 96.88 99 PRO A CA 1
ATOM 796 C C . PRO A 1 99 ? -3.158 1.630 4.888 1.00 96.88 99 PRO A C 1
ATOM 798 O O . PRO A 1 99 ? -3.452 1.878 6.053 1.00 96.88 99 PRO A O 1
ATOM 801 N N . THR A 1 100 ? -2.481 0.529 4.551 1.00 95.75 100 THR A N 1
ATOM 802 C CA . THR A 1 100 ? -2.056 -0.534 5.471 1.00 95.75 100 THR A CA 1
ATOM 803 C C . THR A 1 100 ? -0.675 -0.319 6.105 1.00 95.75 100 THR A C 1
ATOM 805 O O . THR A 1 100 ? -0.361 -0.989 7.086 1.00 95.75 100 THR A O 1
ATOM 808 N N . THR A 1 101 ? 0.151 0.626 5.630 1.00 95.06 101 THR A N 1
ATOM 809 C CA . THR A 1 101 ? 1.560 0.767 6.062 1.00 95.06 101 THR A CA 1
ATOM 810 C C . THR A 1 101 ? 1.709 0.948 7.573 1.00 95.06 101 THR A C 1
ATOM 812 O O . THR A 1 101 ? 2.641 0.424 8.183 1.00 95.06 101 THR A O 1
ATOM 815 N N . LYS A 1 102 ? 0.813 1.717 8.203 1.00 95.06 102 LYS A N 1
ATOM 816 C CA . LYS A 1 102 ? 0.880 1.970 9.649 1.00 95.06 102 LYS A CA 1
ATOM 817 C C . LYS A 1 102 ? 0.501 0.737 10.475 1.00 95.06 102 LYS A C 1
ATOM 819 O O . LYS A 1 102 ? 1.042 0.588 11.565 1.00 95.06 102 LYS A O 1
ATOM 824 N N . ILE A 1 103 ? -0.367 -0.136 9.954 1.00 95.31 103 ILE A N 1
ATOM 825 C CA . ILE A 1 103 ? -0.689 -1.427 10.577 1.00 95.31 103 ILE A CA 1
ATOM 826 C C . ILE A 1 103 ? 0.554 -2.313 10.557 1.00 95.31 103 ILE A C 1
ATOM 828 O O . ILE A 1 103 ? 0.996 -2.740 11.620 1.00 95.31 103 ILE A O 1
ATOM 832 N N . SER A 1 104 ? 1.170 -2.501 9.383 1.00 94.12 104 SER A N 1
ATOM 833 C CA . SER A 1 104 ? 2.402 -3.292 9.243 1.00 94.12 104 SER A CA 1
ATOM 834 C C . SER A 1 104 ? 3.489 -2.815 10.204 1.00 94.12 104 SER A C 1
ATOM 836 O O . SER A 1 104 ? 4.029 -3.611 10.954 1.00 94.12 104 SER A O 1
ATOM 838 N N . ARG A 1 105 ? 3.706 -1.498 10.307 1.00 93.06 105 ARG A N 1
ATOM 839 C CA . ARG A 1 105 ? 4.703 -0.928 11.227 1.00 93.06 105 ARG A CA 1
ATOM 840 C C . ARG A 1 105 ? 4.447 -1.244 12.705 1.00 93.06 105 ARG A C 1
ATOM 842 O O . ARG A 1 105 ? 5.399 -1.272 13.479 1.00 93.06 105 ARG A O 1
ATOM 849 N N . ILE A 1 106 ? 3.188 -1.379 13.130 1.00 92.81 106 ILE A N 1
ATOM 850 C CA . ILE A 1 106 ? 2.895 -1.824 14.499 1.00 92.81 106 ILE A CA 1
ATOM 851 C C . ILE A 1 106 ? 3.179 -3.315 14.631 1.00 92.81 106 ILE A C 1
ATOM 853 O O . ILE A 1 106 ? 3.803 -3.704 15.611 1.00 92.81 106 ILE A O 1
ATOM 857 N N . LEU A 1 107 ? 2.745 -4.123 13.663 1.00 91.25 107 LEU A N 1
ATOM 858 C CA . LEU A 1 107 ? 2.968 -5.568 13.679 1.00 91.25 107 LEU A CA 1
ATOM 859 C C . LEU A 1 107 ? 4.461 -5.909 13.712 1.00 91.25 107 LEU A C 1
ATOM 861 O O . LEU A 1 107 ? 4.851 -6.728 14.531 1.00 91.25 107 LEU A O 1
ATOM 865 N N . ASP A 1 108 ? 5.293 -5.195 12.951 1.00 92.19 108 ASP A N 1
ATOM 866 C CA . ASP A 1 108 ? 6.759 -5.342 12.932 1.00 92.19 108 ASP A CA 1
ATOM 867 C C . ASP A 1 108 ? 7.433 -5.071 14.292 1.00 92.19 108 ASP A C 1
ATOM 869 O O . ASP A 1 108 ? 8.618 -5.327 14.454 1.00 92.19 108 ASP A O 1
ATOM 873 N N . ARG A 1 109 ? 6.724 -4.478 15.263 1.00 88.25 109 ARG A N 1
ATOM 874 C CA . ARG A 1 109 ? 7.231 -4.269 16.633 1.00 88.25 109 ARG A CA 1
ATOM 875 C C . ARG A 1 109 ? 6.793 -5.359 17.607 1.00 88.25 109 ARG A C 1
ATOM 877 O O . ARG A 1 109 ? 7.212 -5.327 18.760 1.00 88.25 109 ARG A O 1
ATOM 884 N N . LEU A 1 110 ? 5.874 -6.222 17.187 1.00 80.62 110 LEU A N 1
ATOM 885 C CA . LEU A 1 110 ? 5.305 -7.295 18.000 1.00 80.62 110 LEU A CA 1
ATOM 886 C C . LEU A 1 110 ? 5.924 -8.661 17.675 1.00 80.62 110 LEU A C 1
ATOM 888 O O . LEU A 1 110 ? 5.800 -9.569 18.493 1.00 80.62 110 LEU A O 1
ATOM 892 N N . ILE A 1 111 ? 6.546 -8.792 16.501 1.00 66.94 111 ILE A N 1
ATOM 893 C CA . ILE A 1 111 ? 7.270 -9.977 16.017 1.00 66.94 111 ILE A CA 1
ATOM 894 C C . ILE A 1 111 ? 8.770 -9.701 15.986 1.00 66.94 111 ILE A C 1
ATOM 896 O O . ILE A 1 111 ? 9.530 -10.675 16.160 1.00 66.94 111 ILE A O 1
#

pLDDT: mean 88.21, std 11.4, range [44.28, 98.69]

Sequence (111 aa):
DKSGIFHIGSTVDYDEKIEKYQAKTNAYIQLSSDPLMNTLYKVVSLLNNLRIKQQITQWQHTKMMPDKNKIQLAYLYFIPKPHKTGAPLRPIVSGMNAPTTKISRILDRLI

Nearest PDB structures (foldseek):
  5knd-assembly1_G  TM=1.883E-01  e=1.368E+00  Enterococcus hirae ATCC 9790
  3vr4-assembly1_G  TM=1.886E-01  e=2.022E+00  Enterococcus hirae